Protein AF-A0A4V2BKK3-F1 (afdb_monomer_lite)

Structure (mmCIF, N/CA/C/O backbone):
data_AF-A0A4V2BKK3-F1
#
_entry.id   AF-A0A4V2BKK3-F1
#
loop_
_atom_site.group_PDB
_atom_site.id
_atom_site.type_symbol
_atom_site.label_atom_id
_atom_site.label_alt_id
_atom_site.label_comp_id
_atom_site.label_asym_id
_atom_site.label_entity_id
_atom_site.label_seq_id
_atom_site.pdbx_PDB_ins_code
_atom_site.Cartn_x
_atom_site.Cartn_y
_atom_site.Cartn_z
_atom_site.occupancy
_atom_site.B_iso_or_equiv
_atom_site.auth_seq_id
_atom_site.auth_comp_id
_atom_site.auth_asym_id
_atom_site.auth_atom_id
_atom_site.pdbx_PDB_model_num
ATOM 1 N N . MET A 1 1 ? 19.011 -38.250 13.746 1.00 55.38 1 MET A N 1
ATOM 2 C CA . MET A 1 1 ? 19.014 -36.770 13.754 1.00 55.38 1 MET A CA 1
ATOM 3 C C . MET A 1 1 ? 17.567 -36.301 13.753 1.00 55.38 1 MET A C 1
ATOM 5 O O . MET A 1 1 ? 16.902 -36.441 12.737 1.00 55.38 1 MET A O 1
ATOM 9 N N . GLN A 1 2 ? 17.034 -35.870 14.899 1.00 52.19 2 GLN A N 1
ATOM 10 C CA . GLN A 1 2 ? 15.635 -35.437 15.000 1.00 52.19 2 GLN A CA 1
ATOM 11 C C . GLN A 1 2 ? 15.486 -34.054 14.353 1.00 52.19 2 GLN A C 1
ATOM 13 O O . GLN A 1 2 ? 16.017 -33.067 14.860 1.00 52.19 2 GLN A O 1
ATOM 18 N N . ILE A 1 3 ? 14.791 -33.982 13.217 1.00 63.50 3 ILE A N 1
ATOM 19 C CA . ILE A 1 3 ? 14.448 -32.713 12.572 1.00 63.50 3 ILE A CA 1
ATOM 20 C C . ILE A 1 3 ? 13.223 -32.171 13.303 1.00 63.50 3 ILE A C 1
ATOM 22 O O . ILE A 1 3 ? 12.095 -32.585 13.059 1.00 63.50 3 ILE A O 1
ATOM 26 N N . THR A 1 4 ? 13.455 -31.268 14.250 1.00 63.50 4 THR A N 1
ATOM 27 C CA . THR A 1 4 ? 12.376 -30.537 14.914 1.00 63.50 4 THR A CA 1
ATOM 28 C C . THR A 1 4 ? 11.853 -29.482 13.942 1.00 63.50 4 THR A C 1
ATOM 30 O O . THR A 1 4 ? 12.430 -28.407 13.782 1.00 63.50 4 THR A O 1
ATOM 33 N N . THR A 1 5 ? 10.770 -29.791 13.231 1.00 64.62 5 THR A N 1
ATOM 34 C CA . THR A 1 5 ? 10.059 -28.808 12.407 1.00 64.62 5 THR A CA 1
ATOM 35 C C . THR A 1 5 ? 9.418 -27.785 13.341 1.00 64.62 5 THR A C 1
ATOM 37 O O . THR A 1 5 ? 8.349 -28.017 13.906 1.00 64.62 5 THR A O 1
ATOM 40 N N . ARG A 1 6 ? 10.107 -26.666 13.584 1.00 69.62 6 ARG A N 1
ATOM 41 C CA . A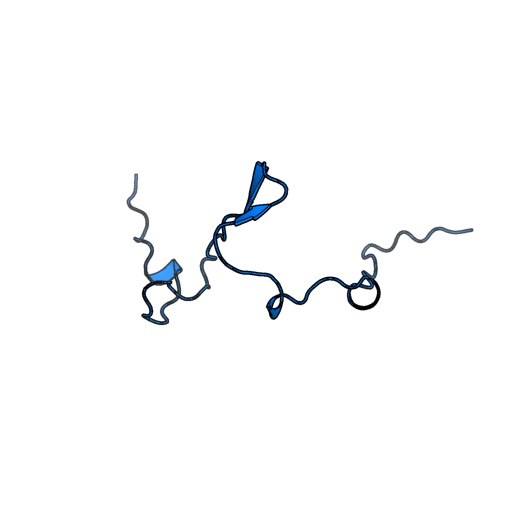RG A 1 6 ? 9.568 -25.574 14.400 1.00 69.62 6 ARG A CA 1
ATOM 42 C C . ARG A 1 6 ? 8.345 -24.991 13.695 1.00 69.62 6 ARG A C 1
ATOM 44 O O . ARG A 1 6 ? 8.421 -24.665 12.516 1.00 69.62 6 ARG A O 1
ATOM 51 N N . ALA A 1 7 ? 7.257 -24.788 14.440 1.00 75.81 7 ALA A N 1
ATOM 52 C CA . ALA A 1 7 ? 6.034 -24.141 13.949 1.00 75.81 7 ALA A CA 1
ATOM 53 C C . ALA A 1 7 ? 6.267 -22.715 13.400 1.00 75.81 7 ALA A C 1
ATOM 55 O O . ALA A 1 7 ? 5.422 -22.173 12.696 1.00 75.81 7 ALA A O 1
ATOM 56 N N . PHE A 1 8 ? 7.422 -22.113 13.704 1.00 72.25 8 PHE A N 1
ATOM 57 C CA . PHE A 1 8 ? 7.878 -20.856 13.127 1.00 72.25 8 PHE A CA 1
ATOM 58 C C . PHE A 1 8 ? 9.352 -20.954 12.711 1.00 72.25 8 PHE A C 1
ATOM 60 O O . PHE A 1 8 ? 10.213 -21.339 13.510 1.00 72.25 8 PHE A O 1
ATOM 67 N N . GLU A 1 9 ? 9.652 -20.569 11.468 1.00 78.12 9 GLU A N 1
ATOM 68 C CA . GLU A 1 9 ? 11.018 -20.472 10.955 1.00 78.12 9 GLU A CA 1
ATOM 69 C C . GLU A 1 9 ? 11.582 -19.070 11.225 1.00 78.12 9 GLU A C 1
ATOM 71 O O . GLU A 1 9 ? 11.000 -18.050 10.850 1.00 78.12 9 GLU A O 1
ATOM 76 N N . VAL A 1 10 ? 12.750 -18.993 11.869 1.00 76.38 10 VAL A N 1
ATOM 77 C CA . VAL A 1 10 ? 13.415 -17.708 12.119 1.00 76.38 10 VAL A CA 1
ATOM 78 C C . VAL A 1 10 ? 13.934 -17.140 10.797 1.00 76.38 10 VAL A C 1
ATOM 80 O O . VAL A 1 10 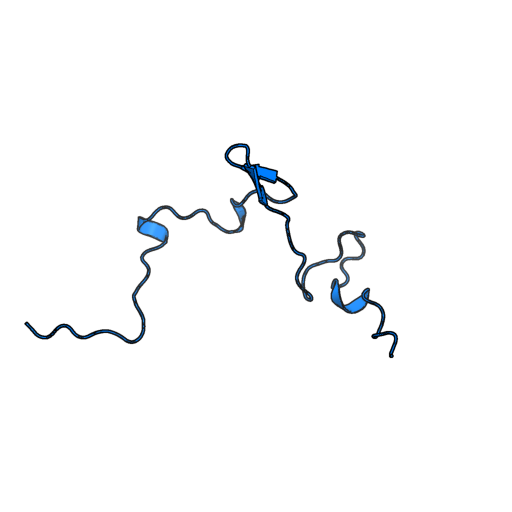? 15.002 -17.510 10.306 1.00 76.38 10 VAL A O 1
ATOM 83 N N . THR A 1 11 ? 13.202 -16.186 10.226 1.00 72.81 11 THR A N 1
ATOM 84 C CA . THR A 1 11 ? 13.612 -15.531 8.980 1.00 72.81 11 THR A CA 1
ATOM 85 C C . THR A 1 11 ? 14.688 -14.469 9.257 1.00 72.81 11 THR A C 1
ATOM 87 O O . THR A 1 11 ? 14.431 -13.398 9.804 1.00 72.81 11 THR A O 1
ATOM 90 N N . ARG A 1 12 ? 15.949 -14.738 8.879 1.00 82.44 12 ARG A N 1
ATOM 91 C CA . ARG A 1 12 ? 17.078 -13.791 9.044 1.00 82.44 12 ARG A CA 1
ATOM 92 C C . ARG A 1 12 ? 17.051 -12.659 8.008 1.00 82.44 12 ARG A C 1
ATOM 94 O O . ARG A 1 12 ? 17.981 -12.521 7.214 1.00 82.44 12 ARG A O 1
ATOM 101 N N . LYS A 1 13 ? 15.996 -11.839 8.000 1.00 81.12 13 LYS A N 1
ATOM 102 C CA . LYS A 1 13 ? 15.791 -10.824 6.953 1.00 81.12 13 LYS A CA 1
ATOM 103 C C . LYS A 1 13 ? 16.953 -9.828 6.819 1.00 81.12 13 LYS A C 1
ATOM 105 O O . LYS A 1 13 ? 17.364 -9.533 5.703 1.00 81.12 13 LYS A O 1
ATOM 110 N N . ARG A 1 14 ? 17.553 -9.402 7.939 1.00 74.81 14 ARG A N 1
ATOM 111 C CA . ARG A 1 14 ? 18.714 -8.485 7.950 1.00 74.81 14 ARG A CA 1
ATOM 112 C C . ARG A 1 14 ? 19.951 -9.075 7.267 1.00 74.81 14 ARG A C 1
ATOM 114 O O . ARG A 1 14 ? 20.602 -8.390 6.495 1.00 74.81 14 ARG A O 1
ATOM 121 N N . ARG A 1 15 ? 20.243 -10.361 7.496 1.00 81.31 15 ARG A N 1
ATOM 122 C CA . ARG A 1 15 ? 21.380 -11.050 6.855 1.00 81.31 15 ARG A CA 1
ATOM 123 C C . ARG A 1 15 ? 21.130 -11.324 5.368 1.00 81.31 15 ARG A C 1
ATOM 125 O O . ARG A 1 15 ? 22.078 -11.463 4.612 1.00 81.31 15 ARG A O 1
ATOM 132 N N . LYS A 1 16 ? 19.860 -11.416 4.966 1.00 78.94 16 LYS A N 1
ATOM 133 C CA . LYS A 1 16 ? 19.429 -11.655 3.582 1.00 78.94 16 LYS A CA 1
ATOM 134 C C . LYS A 1 16 ? 19.266 -10.366 2.757 1.00 78.94 16 LYS A C 1
ATOM 136 O O . LYS A 1 16 ? 18.928 -10.464 1.586 1.00 78.94 16 LYS A O 1
ATOM 141 N N . GLY A 1 17 ? 19.484 -9.185 3.347 1.00 74.81 17 GLY A N 1
ATOM 142 C CA . GLY A 1 17 ? 19.468 -7.909 2.622 1.00 74.81 17 GLY A CA 1
ATOM 143 C C . GLY A 1 17 ? 18.097 -7.482 2.083 1.00 74.81 17 GLY A C 1
ATOM 144 O O . GLY A 1 17 ? 18.042 -6.781 1.078 1.00 74.81 17 GLY A O 1
ATOM 145 N N . TYR A 1 18 ? 16.986 -7.897 2.706 1.00 79.31 18 TYR A N 1
ATOM 146 C CA . TYR A 1 18 ? 15.667 -7.421 2.267 1.00 79.31 18 TYR A CA 1
ATOM 147 C C . TYR A 1 18 ? 15.542 -5.904 2.487 1.00 79.31 18 TYR A C 1
ATOM 149 O O . TYR A 1 18 ? 15.889 -5.436 3.577 1.00 79.31 18 TYR A O 1
ATOM 157 N N . PRO A 1 19 ? 15.020 -5.147 1.503 1.00 74.56 19 PRO A N 1
ATOM 158 C CA . PRO A 1 19 ? 14.836 -3.708 1.639 1.00 74.56 19 PRO A CA 1
ATOM 159 C C . PRO A 1 19 ? 13.879 -3.396 2.792 1.00 74.56 19 PRO A C 1
ATOM 161 O O . PRO A 1 19 ? 12.887 -4.103 3.002 1.00 74.56 19 PRO A O 1
ATOM 164 N N . SER A 1 20 ? 14.175 -2.336 3.548 1.00 70.75 20 SER A N 1
ATOM 165 C CA . SER A 1 20 ? 13.225 -1.811 4.528 1.00 70.75 20 SER A CA 1
ATOM 166 C C . SER A 1 20 ? 11.992 -1.275 3.808 1.00 70.75 20 SER A C 1
ATOM 168 O O . SER A 1 20 ? 12.080 -0.819 2.671 1.00 70.75 20 SER A O 1
ATOM 170 N N . GLU A 1 21 ? 10.842 -1.272 4.476 1.00 67.88 21 GLU A N 1
ATOM 171 C CA . GLU A 1 21 ? 9.593 -0.746 3.909 1.00 67.88 21 GLU A CA 1
ATOM 172 C C . GLU A 1 21 ? 9.736 0.714 3.438 1.00 67.88 21 GLU A C 1
ATOM 174 O O . GLU A 1 21 ? 9.175 1.111 2.423 1.00 67.88 21 GLU A O 1
ATOM 179 N N . THR A 1 22 ? 10.599 1.489 4.098 1.00 63.09 22 THR A N 1
ATOM 180 C CA . THR A 1 22 ? 10.983 2.847 3.691 1.00 63.09 22 THR A CA 1
ATOM 181 C C . THR A 1 22 ? 11.816 2.920 2.408 1.00 63.09 22 THR A C 1
ATOM 183 O O . THR A 1 22 ? 11.769 3.937 1.725 1.00 63.09 22 THR A O 1
ATOM 186 N N . GLN A 1 23 ? 12.569 1.871 2.070 1.00 64.88 23 GLN A N 1
ATOM 187 C CA . GLN A 1 23 ? 13.377 1.767 0.848 1.00 64.88 23 GLN A CA 1
ATOM 188 C C . GLN A 1 23 ? 12.623 1.102 -0.313 1.00 64.88 23 GLN A C 1
ATOM 190 O O . GLN A 1 23 ? 13.120 1.071 -1.442 1.00 64.88 23 GLN A O 1
ATOM 195 N N . VAL A 1 24 ? 11.421 0.571 -0.071 1.00 71.19 24 VAL A N 1
ATOM 196 C CA . VAL A 1 24 ? 10.553 0.084 -1.142 1.00 71.19 24 VAL A CA 1
ATOM 197 C C . VAL A 1 24 ? 9.996 1.294 -1.893 1.00 71.19 24 VAL A C 1
ATOM 199 O O . VAL A 1 24 ? 9.354 2.167 -1.311 1.00 71.19 24 VAL A O 1
ATOM 202 N N . LYS A 1 25 ? 10.256 1.365 -3.204 1.00 73.75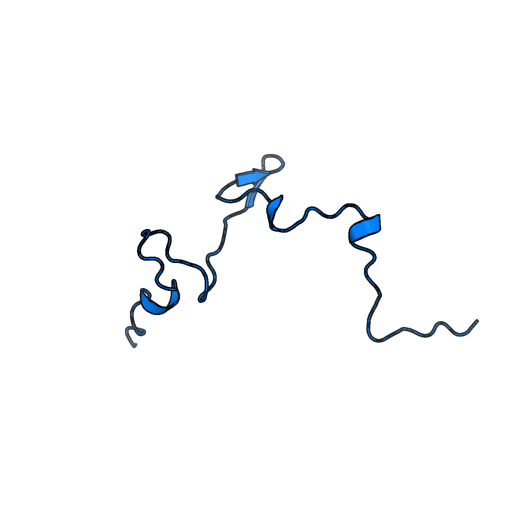 25 LYS A N 1
ATOM 203 C CA . LYS A 1 25 ? 9.717 2.444 -4.050 1.00 73.75 25 LYS A CA 1
ATOM 204 C C . LYS A 1 25 ? 8.177 2.399 -4.034 1.00 73.75 25 LYS A C 1
ATOM 206 O O . LYS A 1 25 ? 7.598 1.313 -4.039 1.00 73.75 25 LYS A O 1
ATOM 211 N N . ARG A 1 26 ? 7.530 3.563 -4.059 1.00 75.94 26 ARG A N 1
ATOM 212 C CA . ARG A 1 26 ? 6.062 3.724 -4.040 1.00 75.94 26 ARG A CA 1
ATOM 213 C C . ARG A 1 26 ? 5.514 4.019 -5.441 1.00 75.94 26 ARG A C 1
ATOM 215 O O . ARG A 1 26 ? 6.296 4.350 -6.334 1.00 75.94 26 ARG A O 1
ATOM 222 N N . GLY A 1 27 ? 4.204 3.887 -5.618 1.00 81.56 27 GLY A N 1
ATOM 223 C CA . GLY A 1 27 ? 3.485 4.162 -6.861 1.00 81.56 27 GLY A CA 1
ATOM 224 C C . GLY A 1 27 ? 3.526 3.046 -7.909 1.00 81.56 27 GLY A C 1
ATOM 225 O O . GLY A 1 27 ? 4.233 2.038 -7.762 1.00 81.56 27 GLY A O 1
ATOM 226 N N . ASP A 1 28 ? 2.755 3.272 -8.975 1.00 82.88 28 ASP A N 1
ATOM 227 C CA . ASP A 1 28 ? 2.556 2.348 -10.092 1.00 82.88 28 ASP A CA 1
ATOM 228 C C . ASP A 1 28 ? 3.833 2.176 -10.911 1.00 82.88 28 ASP A C 1
ATOM 230 O O . ASP A 1 28 ? 4.457 3.147 -11.346 1.00 82.88 28 ASP A O 1
ATOM 234 N N . ARG A 1 29 ? 4.256 0.925 -11.107 1.00 85.00 29 ARG A N 1
ATOM 235 C CA . ARG A 1 29 ? 5.520 0.603 -11.783 1.00 85.00 29 ARG A CA 1
ATOM 236 C C . ARG A 1 29 ? 5.407 -0.656 -12.623 1.00 85.00 29 ARG A C 1
ATOM 238 O O . ARG A 1 29 ? 4.720 -1.595 -12.245 1.00 85.00 29 ARG A O 1
ATOM 245 N N . ILE A 1 30 ? 6.165 -0.706 -13.713 1.00 86.31 30 ILE A N 1
ATOM 246 C CA . ILE A 1 30 ? 6.370 -1.915 -14.516 1.00 86.31 30 ILE A CA 1
ATOM 247 C C . ILE A 1 30 ? 7.792 -2.406 -14.245 1.00 86.31 30 ILE A C 1
ATOM 249 O O . ILE A 1 30 ? 8.758 -1.666 -14.426 1.00 86.31 30 ILE A O 1
ATOM 253 N N . VAL A 1 31 ? 7.931 -3.634 -13.756 1.00 84.12 31 VAL A N 1
ATOM 254 C CA . VAL A 1 31 ? 9.221 -4.271 -13.465 1.00 84.12 31 VAL A CA 1
ATOM 255 C C . VAL A 1 31 ? 9.418 -5.425 -14.442 1.00 84.12 31 VAL A C 1
ATOM 257 O O . VAL A 1 31 ? 8.462 -6.121 -14.752 1.00 84.12 31 VAL A O 1
ATOM 260 N N . HIS A 1 32 ? 10.646 -5.636 -14.919 1.00 83.94 32 HIS A N 1
ATOM 261 C CA . HIS A 1 32 ? 10.985 -6.680 -15.904 1.00 83.94 32 HIS A CA 1
ATOM 262 C C . HIS A 1 32 ? 10.207 -6.591 -17.236 1.00 83.94 32 HIS A C 1
ATOM 264 O O . HIS A 1 32 ? 10.189 -7.543 -18.002 1.00 83.94 32 HIS A O 1
ATOM 270 N N . GLY A 1 33 ? 9.618 -5.428 -17.543 1.00 87.81 33 GLY A N 1
ATOM 271 C CA . GLY A 1 33 ? 8.909 -5.162 -18.802 1.00 87.81 33 GLY A CA 1
ATOM 272 C C . GLY A 1 33 ? 7.448 -5.621 -18.832 1.00 87.81 33 GLY A C 1
ATOM 273 O O . GLY A 1 33 ? 6.683 -5.112 -19.642 1.00 87.81 33 GLY A O 1
ATOM 274 N N . ASP A 1 34 ? 7.039 -6.503 -17.923 1.00 89.19 34 ASP A N 1
ATOM 275 C CA . ASP A 1 34 ? 5.726 -7.159 -17.937 1.00 89.19 34 ASP A CA 1
ATOM 276 C C . ASP A 1 34 ? 5.005 -7.136 -16.576 1.00 89.19 34 ASP A C 1
ATOM 278 O O . ASP A 1 34 ? 3.775 -7.184 -16.507 1.00 89.19 34 ASP A O 1
ATOM 282 N N . LYS A 1 35 ? 5.739 -7.028 -15.464 1.00 84.69 35 LYS A N 1
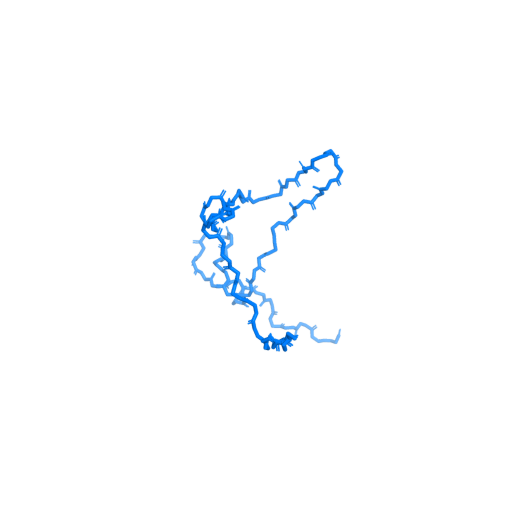ATOM 283 C CA . LYS A 1 35 ? 5.157 -7.085 -14.121 1.00 84.69 35 LYS A CA 1
ATOM 284 C C . LYS A 1 35 ? 4.708 -5.707 -13.651 1.00 84.69 35 LYS A C 1
ATOM 286 O O . LYS A 1 35 ? 5.501 -4.929 -13.121 1.00 84.69 35 LYS A O 1
ATOM 291 N N . MET A 1 36 ? 3.411 -5.445 -13.773 1.00 87.69 36 MET A N 1
ATOM 292 C CA . MET A 1 36 ? 2.767 -4.277 -13.173 1.00 87.69 36 MET A CA 1
ATOM 293 C C . MET A 1 36 ? 2.650 -4.432 -11.650 1.00 87.69 36 MET A C 1
ATOM 295 O O . MET A 1 36 ? 2.014 -5.354 -11.142 1.00 87.69 36 MET A O 1
ATOM 299 N N . LEU A 1 37 ? 3.258 -3.508 -10.914 1.00 82.38 37 LEU A N 1
ATOM 300 C CA . LEU A 1 37 ? 3.111 -3.332 -9.477 1.00 82.38 37 LEU A CA 1
ATOM 301 C C . LEU A 1 37 ? 2.264 -2.084 -9.243 1.00 82.38 37 LEU A C 1
ATOM 303 O O . LEU A 1 37 ? 2.737 -0.974 -9.470 1.00 82.38 37 LEU A O 1
ATOM 307 N N . ILE A 1 38 ? 1.026 -2.288 -8.799 1.00 82.81 38 ILE A N 1
ATOM 308 C CA . ILE A 1 38 ? 0.089 -1.221 -8.438 1.00 82.81 38 ILE A CA 1
ATOM 309 C C . ILE A 1 38 ? 0.029 -1.154 -6.916 1.00 82.81 38 ILE A C 1
ATOM 311 O O . ILE A 1 38 ? -0.212 -2.169 -6.251 1.00 82.81 38 ILE A O 1
ATOM 315 N N . GLU A 1 39 ? 0.259 0.032 -6.362 1.00 80.31 39 GLU A N 1
ATOM 316 C CA . GLU A 1 39 ? 0.150 0.251 -4.923 1.00 80.31 39 GLU A CA 1
ATOM 317 C C . GLU A 1 39 ? -1.327 0.210 -4.514 1.00 80.31 39 GLU A C 1
ATOM 319 O O . GLU A 1 39 ? -2.157 0.972 -5.006 1.00 80.31 39 GLU A O 1
ATOM 324 N N . LYS A 1 40 ? -1.679 -0.714 -3.617 1.00 79.38 40 LYS A N 1
ATOM 325 C CA . LYS A 1 40 ? -3.041 -0.819 -3.089 1.00 79.38 40 LYS A CA 1
ATOM 326 C C . LYS A 1 40 ? -3.110 -0.111 -1.751 1.00 79.38 40 LYS A C 1
ATOM 328 O O . LYS A 1 40 ? -2.508 -0.571 -0.786 1.00 79.38 40 LYS A O 1
ATOM 333 N N . LEU A 1 41 ? -3.898 0.957 -1.696 1.00 78.38 41 LEU A N 1
ATOM 334 C CA . LEU A 1 41 ? -4.143 1.686 -0.462 1.00 78.38 41 LEU A CA 1
ATOM 335 C C . LEU A 1 41 ? -4.979 0.836 0.507 1.00 78.38 41 LEU A C 1
ATOM 337 O O . LEU A 1 41 ? -6.100 0.410 0.209 1.00 78.38 41 LEU A O 1
ATOM 341 N N . GLY A 1 42 ? -4.421 0.579 1.680 1.00 81.88 42 GLY A N 1
ATOM 342 C CA . GLY A 1 42 ? -5.079 -0.070 2.797 1.00 81.88 42 GLY A CA 1
ATOM 343 C C . GLY A 1 42 ? -6.147 0.820 3.435 1.00 81.88 42 GLY A C 1
ATOM 344 O O . GLY A 1 42 ? -6.143 2.044 3.349 1.00 81.88 42 GLY A O 1
ATOM 345 N N . ARG A 1 43 ? -7.091 0.198 4.152 1.00 81.19 43 ARG A N 1
ATOM 346 C CA . ARG A 1 43 ? -8.207 0.913 4.810 1.00 81.19 43 ARG A CA 1
ATOM 347 C C . ARG A 1 43 ? -7.748 1.960 5.832 1.00 81.19 43 ARG A C 1
ATOM 349 O O . ARG A 1 43 ? -8.455 2.944 6.050 1.00 81.19 43 ARG A O 1
ATOM 356 N N . ASN A 1 44 ? -6.613 1.713 6.482 1.00 83.19 44 ASN A N 1
ATOM 357 C CA . ASN A 1 44 ? -6.056 2.585 7.514 1.00 83.19 44 ASN A CA 1
ATOM 358 C C . ASN A 1 44 ? -5.039 3.587 6.966 1.00 83.19 44 ASN A C 1
ATOM 360 O O . ASN A 1 44 ? -4.607 4.453 7.726 1.00 83.19 44 ASN A O 1
ATOM 364 N N . ASP A 1 45 ? -4.687 3.492 5.687 1.00 84.88 45 ASP A N 1
ATOM 365 C CA . ASP A 1 45 ? -3.676 4.354 5.103 1.00 84.88 45 ASP A CA 1
ATOM 366 C C . ASP A 1 45 ? -4.226 5.781 4.948 1.00 84.88 45 ASP A C 1
ATOM 368 O O . ASP A 1 45 ? -5.446 5.969 4.798 1.00 84.88 45 ASP A O 1
ATOM 372 N N . PRO A 1 46 ? -3.360 6.806 5.013 1.00 84.25 46 PRO A N 1
ATOM 373 C CA . PRO A 1 46 ? -3.759 8.183 4.764 1.00 84.25 46 PRO A CA 1
ATOM 374 C C . PRO A 1 46 ? -4.384 8.347 3.379 1.00 84.25 46 PRO A C 1
ATOM 376 O O . PRO A 1 46 ? -3.920 7.779 2.393 1.00 84.25 46 PRO A O 1
ATOM 379 N N . CYS A 1 47 ? -5.432 9.161 3.291 1.00 82.88 47 CYS A N 1
ATOM 380 C CA . CYS A 1 47 ? -6.033 9.501 2.014 1.00 82.88 47 CYS A CA 1
ATOM 381 C C . CYS A 1 47 ? -5.038 10.235 1.101 1.00 82.88 47 CYS A C 1
ATOM 383 O O . CYS A 1 47 ? -4.448 11.227 1.541 1.00 82.88 47 CYS A O 1
ATOM 385 N N . PRO A 1 48 ? -4.964 9.880 -0.194 1.00 80.31 48 PRO A N 1
ATOM 386 C CA . PRO A 1 48 ? -4.150 10.604 -1.173 1.00 80.31 48 PRO A CA 1
ATOM 387 C C . PRO A 1 48 ? -4.638 12.041 -1.437 1.00 80.31 48 PRO A C 1
ATOM 389 O O . PRO A 1 48 ? -3.895 12.856 -1.962 1.00 80.31 48 PRO A O 1
ATOM 392 N N . CYS A 1 49 ? -5.856 12.390 -1.022 1.00 80.50 49 CYS A N 1
ATOM 393 C CA . CYS A 1 49 ? -6.445 13.730 -1.099 1.00 80.50 49 CYS A CA 1
ATOM 394 C C . CYS A 1 49 ? -5.817 14.775 -0.153 1.00 80.50 49 CYS A C 1
ATOM 396 O O . CYS A 1 49 ? -6.331 15.885 -0.056 1.00 80.50 49 CYS A O 1
ATOM 398 N N . GLY A 1 50 ? -4.779 14.425 0.617 1.00 77.25 50 GLY A N 1
ATOM 399 C CA . GLY A 1 50 ? -4.070 15.359 1.505 1.00 77.25 50 GLY A CA 1
ATOM 400 C C . GLY A 1 50 ? -4.794 15.703 2.813 1.00 77.25 50 GLY A C 1
ATOM 401 O O . GLY A 1 50 ? -4.228 16.368 3.672 1.00 77.25 50 GLY A O 1
ATOM 402 N N . SER A 1 51 ? -6.013 15.202 3.029 1.00 82.19 51 SER A N 1
ATOM 403 C CA . SER A 1 51 ? -6.830 15.524 4.213 1.00 82.19 51 SER A CA 1
ATOM 404 C C . SER A 1 51 ? -6.349 14.890 5.525 1.00 82.19 51 SER A C 1
ATOM 406 O O . SER A 1 51 ? -6.980 15.088 6.559 1.00 82.19 51 SER A O 1
ATOM 408 N N . THR A 1 52 ? -5.292 14.069 5.501 1.00 80.75 52 THR A N 1
ATOM 409 C CA . THR A 1 52 ? -4.803 13.210 6.609 1.00 80.75 52 THR A CA 1
ATOM 410 C C . THR A 1 52 ? -5.825 12.219 7.190 1.00 80.75 52 THR A C 1
ATOM 412 O O . THR A 1 52 ? -5.483 11.385 8.028 1.00 80.75 52 THR A O 1
ATOM 415 N N . ARG A 1 53 ? -7.074 12.225 6.705 1.00 85.81 53 ARG A N 1
ATOM 416 C CA . ARG A 1 53 ? -8.097 11.234 7.053 1.00 85.81 53 ARG A CA 1
ATOM 417 C C . ARG A 1 53 ? -7.683 9.860 6.538 1.00 85.81 53 ARG A C 1
ATOM 419 O O . ARG A 1 53 ? -7.100 9.738 5.464 1.00 85.81 53 ARG A O 1
ATOM 426 N N . ARG A 1 54 ? -8.046 8.811 7.277 1.00 86.69 54 ARG A N 1
ATOM 427 C CA . ARG A 1 54 ? -7.883 7.424 6.815 1.00 86.69 54 ARG A CA 1
ATOM 428 C C . ARG A 1 54 ? -8.767 7.169 5.602 1.00 86.69 54 ARG A C 1
ATOM 430 O O . ARG A 1 54 ? -9.926 7.591 5.596 1.00 86.69 54 ARG A O 1
ATOM 437 N N . PHE A 1 55 ? -8.264 6.405 4.639 1.00 82.94 55 PHE A N 1
ATOM 438 C CA . PHE A 1 55 ? -8.975 6.084 3.404 1.00 82.94 55 PHE A CA 1
ATOM 439 C C . PHE A 1 55 ? -10.374 5.498 3.650 1.00 82.94 55 PHE A C 1
ATOM 441 O O . PHE A 1 55 ? -11.339 5.922 3.017 1.00 82.94 55 PHE A O 1
ATOM 448 N N . LYS A 1 56 ? -10.536 4.620 4.656 1.00 81.00 56 LYS A N 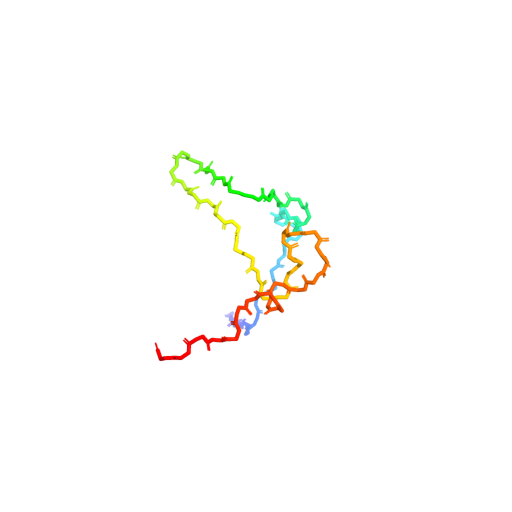1
ATOM 449 C CA . LYS A 1 56 ? -11.847 4.068 5.055 1.00 81.00 56 LYS A CA 1
ATOM 450 C C . LYS A 1 56 ? -12.905 5.140 5.331 1.00 81.00 56 LYS A C 1
ATOM 452 O O . LYS A 1 56 ? -14.069 4.914 5.030 1.00 81.00 56 LYS A O 1
ATOM 457 N N . GLY A 1 57 ? -12.520 6.276 5.913 1.00 79.00 57 GLY A N 1
ATOM 458 C CA . GLY A 1 57 ? -13.4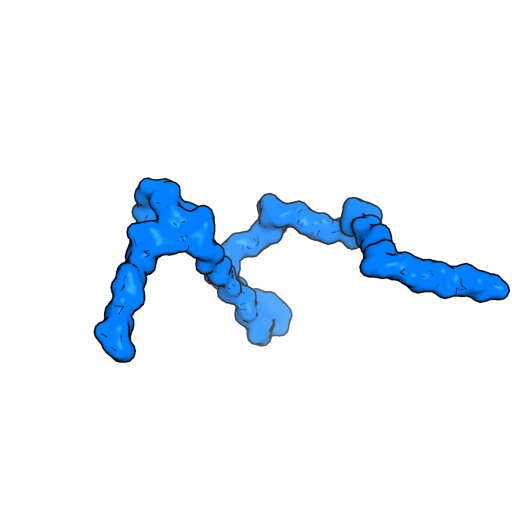49 7.354 6.267 1.00 79.00 57 GLY A CA 1
ATOM 459 C C . GLY A 1 57 ? -13.947 8.173 5.074 1.00 79.00 57 GLY A C 1
ATOM 460 O O . GLY A 1 57 ? -14.794 9.042 5.261 1.00 79.00 57 GLY A O 1
ATOM 461 N N . LEU A 1 58 ? -13.399 7.926 3.883 1.00 74.25 58 LEU A N 1
ATOM 462 C CA . LEU A 1 58 ? -13.782 8.570 2.625 1.00 74.25 58 LEU A CA 1
ATOM 463 C C . LEU A 1 58 ? -14.478 7.611 1.667 1.00 74.25 58 LEU A C 1
ATOM 465 O O . LEU A 1 58 ? -15.086 8.050 0.694 1.00 74.25 58 LEU A O 1
ATOM 469 N N . LEU A 1 59 ? -14.400 6.308 1.940 1.00 77.38 59 LEU A N 1
ATOM 470 C CA . LEU A 1 59 ? -15.211 5.341 1.229 1.00 77.38 59 LEU A CA 1
ATOM 471 C C . LEU A 1 59 ? -16.682 5.594 1.585 1.00 77.38 59 LEU A C 1
ATOM 473 O O . LEU A 1 59 ? -17.001 5.738 2.770 1.00 77.38 59 LEU A O 1
ATOM 477 N N . PRO A 1 60 ? -17.586 5.624 0.593 1.00 79.81 60 PRO A N 1
ATOM 478 C CA . PRO A 1 60 ? -19.011 5.645 0.865 1.00 79.81 60 PRO A CA 1
ATOM 479 C C . PRO A 1 60 ? -19.375 4.488 1.803 1.00 79.81 60 PRO A C 1
ATOM 481 O O . PRO A 1 60 ? -18.924 3.354 1.601 1.00 79.81 60 PRO A O 1
ATOM 484 N N . ALA A 1 61 ? -20.204 4.754 2.818 1.00 78.75 61 ALA A N 1
ATOM 485 C CA . ALA A 1 61 ? -20.917 3.682 3.502 1.00 78.75 61 ALA A CA 1
ATOM 486 C C . ALA A 1 61 ? -21.659 2.913 2.408 1.00 78.75 61 ALA A C 1
ATOM 488 O O . ALA A 1 61 ? -22.359 3.541 1.615 1.00 78.75 61 ALA A O 1
ATOM 489 N N . ARG A 1 62 ? -21.379 1.611 2.278 1.00 75.75 62 ARG A N 1
ATOM 490 C CA . ARG A 1 62 ? -21.861 0.749 1.188 1.00 75.75 62 ARG A CA 1
ATOM 491 C C . ARG A 1 62 ? -23.236 1.204 0.693 1.00 75.75 62 ARG A C 1
ATOM 493 O O . ARG A 1 62 ? -24.184 1.214 1.471 1.00 75.75 62 ARG A O 1
ATOM 500 N N . ARG A 1 63 ? -23.349 1.549 -0.590 1.00 67.75 63 ARG A N 1
ATOM 501 C CA . ARG A 1 63 ? -24.661 1.577 -1.236 1.00 67.75 63 ARG A CA 1
ATOM 502 C C . ARG A 1 63 ? -25.078 0.114 -1.379 1.00 67.75 63 ARG A C 1
ATOM 504 O O . ARG A 1 63 ? -24.464 -0.608 -2.153 1.00 67.75 63 ARG A O 1
ATOM 511 N N . SER A 1 64 ? -25.995 -0.337 -0.531 1.00 59.75 64 SER A N 1
ATOM 512 C CA . SER A 1 64 ? -26.792 -1.549 -0.752 1.00 59.75 64 SER A CA 1
ATOM 513 C C . SER A 1 64 ? -27.914 -1.229 -1.749 1.00 59.75 64 SER A C 1
ATOM 515 O O . SER A 1 64 ? -28.429 -0.108 -1.661 1.00 59.75 64 SER A O 1
ATOM 517 N N . PRO A 1 65 ? -28.359 -2.154 -2.623 1.00 61.25 65 PRO A N 1
ATOM 518 C CA . PRO A 1 65 ? -27.993 -3.570 -2.775 1.00 61.25 65 PRO A CA 1
ATOM 519 C C . PRO A 1 65 ? -26.927 -3.836 -3.850 1.00 61.25 65 PRO A C 1
ATOM 521 O O . PRO A 1 65 ? -26.883 -3.090 -4.853 1.00 61.25 65 PRO A O 1
#

Sequence (65 aa):
MQITTRAFEVTRKRRKGYPSETQVKRGDRIVHGDKMLIEKLGRNDPCPCGSTRRFKGLLPARRSP

pLDDT: mean 77.0, std 8.13, range [52.19, 89.19]

Secondary structure (DSSP, 8-state):
------SS----TTTTTPPPGGGSPPS-EEETTTEEE-----TTSBPTTSS--BGGGTSPP----

Foldseek 3Di:
DDDPPPPDDDDPCVVVPDDDPVRDDDAWDDDPNHDTDHDDQDQQHQDPVPPRDGPVVVPPPDPDD

Radius of gyration: 19.44 Å; chains: 1; bounding box: 49×52×34 Å